Protein AF-A0A0G4EIV8-F1 (afdb_monomer_lite)

Organism: Vitrella brassicaformis (strain CCMP3155) (NCBI:txid1169540)

Structure (mmCIF, N/CA/C/O backbone):
data_AF-A0A0G4EIV8-F1
#
_entry.id   AF-A0A0G4EIV8-F1
#
loop_
_atom_site.group_PDB
_atom_site.id
_atom_site.type_symbol
_atom_site.label_atom_id
_atom_site.label_alt_id
_atom_site.label_comp_id
_atom_site.label_asym_id
_atom_site.label_entity_id
_atom_site.label_seq_id
_atom_site.pdbx_PDB_ins_code
_atom_site.Cartn_x
_atom_site.Cartn_y
_atom_site.Cartn_z
_atom_site.occupancy
_atom_site.B_iso_or_equiv
_atom_s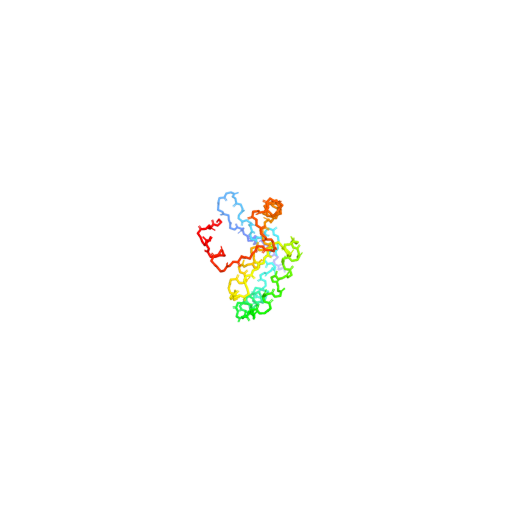ite.auth_seq_id
_atom_site.auth_comp_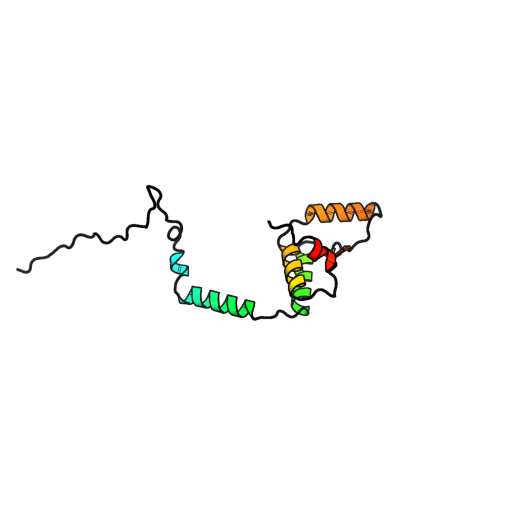id
_atom_site.auth_asym_id
_atom_site.auth_atom_id
_atom_site.pdbx_PDB_model_num
ATOM 1 N N . MET A 1 1 ? 59.942 27.305 -49.679 1.00 38.75 1 MET A N 1
ATOM 2 C CA . MET A 1 1 ? 59.212 28.377 -48.975 1.00 38.75 1 MET A CA 1
ATOM 3 C C . MET A 1 1 ? 57.737 28.044 -49.108 1.00 38.75 1 MET A C 1
ATOM 5 O O . MET A 1 1 ? 57.188 28.227 -50.183 1.00 38.75 1 MET A O 1
ATOM 9 N N . GLY A 1 2 ? 57.176 27.364 -48.108 1.00 38.50 2 GLY A N 1
ATOM 10 C CA . GLY A 1 2 ? 55.774 26.940 -48.092 1.00 38.50 2 GLY A CA 1
ATOM 11 C C . GLY A 1 2 ? 55.046 27.775 -47.052 1.00 38.50 2 GLY A C 1
ATOM 12 O O . GLY A 1 2 ? 55.511 27.870 -45.921 1.00 38.50 2 GLY A O 1
ATOM 13 N N . ASN A 1 3 ? 53.989 28.449 -47.475 1.00 42.22 3 ASN A N 1
ATOM 14 C CA . ASN A 1 3 ? 53.339 29.504 -46.713 1.00 42.22 3 ASN A CA 1
ATOM 15 C C . ASN A 1 3 ? 52.455 28.861 -45.638 1.00 42.22 3 ASN A C 1
ATOM 17 O O . ASN A 1 3 ? 51.568 28.077 -45.974 1.00 42.22 3 ASN A O 1
ATOM 21 N N . ASP A 1 4 ? 52.708 29.177 -44.369 1.00 42.78 4 ASP A N 1
ATOM 22 C CA . ASP A 1 4 ? 51.858 28.764 -43.255 1.00 42.78 4 ASP A CA 1
ATOM 23 C C . ASP A 1 4 ? 50.571 29.598 -43.289 1.00 42.78 4 ASP A C 1
ATOM 25 O O . ASP A 1 4 ? 50.594 30.820 -43.128 1.00 42.78 4 ASP A O 1
ATOM 29 N N . VAL A 1 5 ? 49.449 28.949 -43.597 1.00 45.69 5 VAL A N 1
ATOM 30 C CA . VAL A 1 5 ? 48.128 29.579 -43.586 1.00 45.69 5 VAL A CA 1
ATOM 31 C C . VAL A 1 5 ? 47.520 29.318 -42.217 1.00 45.69 5 VAL A C 1
ATOM 33 O O . VAL A 1 5 ? 46.915 28.275 -41.974 1.00 45.69 5 VAL A O 1
ATOM 36 N N . THR A 1 6 ? 47.670 30.280 -41.311 1.00 48.81 6 THR A N 1
ATOM 37 C CA . THR A 1 6 ? 46.981 30.261 -40.020 1.00 48.81 6 THR A CA 1
ATOM 38 C C . THR A 1 6 ? 45.486 30.510 -40.244 1.00 48.81 6 THR A C 1
ATOM 40 O O . THR A 1 6 ? 45.063 31.619 -40.570 1.00 48.81 6 THR A O 1
ATOM 43 N N . VAL A 1 7 ? 44.670 29.466 -40.093 1.00 48.03 7 VAL A N 1
ATOM 44 C CA . VAL A 1 7 ? 43.203 29.563 -40.134 1.00 48.03 7 VAL A CA 1
ATOM 45 C C . VAL A 1 7 ? 42.713 30.144 -38.799 1.00 48.03 7 VAL A C 1
ATOM 47 O O . VAL A 1 7 ? 43.064 29.596 -37.752 1.00 48.03 7 VAL A O 1
ATOM 50 N N . PRO A 1 8 ? 41.901 31.219 -38.778 1.00 38.84 8 PRO A N 1
ATOM 51 C CA . PRO A 1 8 ? 41.380 31.759 -37.529 1.00 38.84 8 PRO A CA 1
ATOM 52 C C . PRO A 1 8 ? 40.437 30.750 -36.865 1.00 38.84 8 PRO A C 1
ATOM 54 O O . PRO A 1 8 ? 39.515 30.220 -37.489 1.00 38.84 8 PRO A O 1
ATOM 57 N N . SER A 1 9 ? 40.676 30.497 -35.579 1.00 48.94 9 SER A N 1
ATOM 58 C CA . SER A 1 9 ? 39.806 29.710 -34.706 1.00 48.94 9 SER A CA 1
ATOM 59 C C . SER A 1 9 ? 38.469 30.437 -34.533 1.00 48.94 9 SER A C 1
ATOM 61 O O . SER A 1 9 ? 38.333 31.339 -33.712 1.00 48.94 9 SER A O 1
ATOM 63 N N . SER A 1 10 ? 37.489 30.115 -35.378 1.00 46.88 10 SER A N 1
ATOM 64 C CA . SER A 1 10 ? 36.160 30.755 -35.364 1.00 46.88 10 SER A CA 1
ATOM 65 C C . SER A 1 10 ? 35.017 29.745 -35.460 1.00 46.88 10 SER A C 1
ATOM 67 O O . SER A 1 10 ? 33.932 30.066 -35.934 1.00 46.88 10 SER A O 1
ATOM 69 N N . ARG A 1 11 ? 35.243 28.504 -35.020 1.00 50.69 11 ARG A N 1
ATOM 70 C CA . ARG A 1 11 ? 34.189 27.486 -34.895 1.00 50.69 11 ARG A CA 1
ATOM 71 C C . ARG A 1 11 ? 33.969 27.129 -33.431 1.00 50.69 11 ARG A C 1
ATOM 73 O O . ARG A 1 11 ? 34.231 26.005 -33.021 1.00 50.69 11 ARG A O 1
ATOM 80 N N . GLN A 1 12 ? 33.487 28.087 -32.648 1.00 55.12 12 GLN A N 1
ATOM 81 C CA . GLN A 1 12 ? 32.729 27.745 -31.447 1.00 55.12 12 GLN A CA 1
ATOM 82 C C . GLN A 1 12 ? 31.240 27.727 -31.827 1.00 55.12 12 GLN A C 1
ATOM 84 O O . GLN A 1 12 ? 30.779 28.687 -32.450 1.00 55.12 12 GLN A O 1
ATOM 89 N N . PRO A 1 13 ? 30.492 26.647 -31.531 1.00 47.47 13 PRO A N 1
ATOM 90 C CA . PRO A 1 13 ? 29.054 26.613 -31.765 1.00 47.47 13 PRO A CA 1
ATOM 91 C C . PRO A 1 13 ? 28.396 27.683 -30.894 1.00 47.47 13 PRO A C 1
ATOM 93 O O . PRO A 1 13 ? 28.557 27.675 -29.677 1.00 47.47 13 PRO A O 1
ATOM 96 N N . ILE A 1 14 ? 27.689 28.623 -31.513 1.00 52.62 14 ILE A N 1
ATOM 97 C CA . ILE A 1 14 ? 26.935 29.644 -30.783 1.00 52.62 14 ILE A CA 1
ATOM 98 C C . ILE A 1 14 ? 25.691 28.946 -30.208 1.00 52.62 14 ILE A C 1
ATOM 100 O O . ILE A 1 14 ? 24.930 28.373 -30.995 1.00 52.62 14 ILE A O 1
ATOM 104 N N . PRO A 1 15 ? 25.464 28.956 -28.881 1.00 52.78 15 PRO A N 1
ATOM 105 C CA . PRO A 1 15 ? 24.273 28.356 -28.291 1.00 52.78 15 PRO A CA 1
ATOM 106 C C . PRO A 1 15 ? 23.007 29.037 -28.829 1.00 52.78 15 PRO A C 1
ATOM 108 O O . PRO A 1 15 ? 23.010 30.258 -29.027 1.00 52.78 15 PRO A O 1
ATOM 111 N N . PRO A 1 16 ? 21.910 28.301 -29.071 1.00 51.78 16 PRO A N 1
ATOM 112 C CA . PRO A 1 16 ? 20.669 28.913 -29.522 1.00 51.78 16 PRO A CA 1
ATOM 113 C C . PRO A 1 16 ? 20.114 29.830 -28.419 1.00 51.78 16 PRO A C 1
ATOM 115 O O . PRO A 1 16 ? 19.647 29.363 -27.386 1.00 51.78 16 PRO A O 1
ATOM 118 N N . ALA A 1 17 ? 20.152 31.145 -28.635 1.00 54.84 17 ALA A N 1
ATOM 119 C CA . ALA A 1 17 ? 19.579 32.141 -27.732 1.00 54.84 17 ALA A CA 1
ATOM 120 C C . ALA A 1 17 ? 18.283 32.715 -28.322 1.00 54.84 17 ALA A C 1
ATOM 122 O O . ALA A 1 17 ? 18.205 33.007 -29.518 1.00 54.84 17 ALA A O 1
ATOM 123 N N . ARG A 1 18 ? 17.255 32.908 -27.487 1.00 41.62 18 ARG A N 1
ATOM 124 C CA . ARG A 1 18 ? 16.030 33.633 -27.860 1.00 41.62 18 ARG A CA 1
ATOM 125 C C . ARG A 1 18 ? 16.030 34.965 -27.109 1.00 41.62 18 ARG A C 1
ATOM 127 O O . ARG A 1 18 ? 15.471 35.071 -26.027 1.00 41.62 18 ARG A O 1
ATOM 134 N N . GLY A 1 19 ? 16.697 35.970 -27.678 1.00 60.47 19 GLY A N 1
ATOM 135 C CA . GLY A 1 19 ? 16.989 37.246 -27.005 1.00 60.47 19 GLY A CA 1
ATOM 136 C C . GLY A 1 19 ? 18.332 37.225 -26.260 1.00 60.47 19 GLY A C 1
ATOM 137 O O . GLY A 1 19 ? 19.226 36.477 -26.640 1.00 60.47 19 GLY A O 1
ATOM 138 N N . ASN A 1 20 ? 18.477 38.044 -25.208 1.00 55.47 20 ASN A N 1
ATOM 139 C CA . ASN A 1 20 ? 19.697 38.133 -24.380 1.00 55.47 20 ASN A CA 1
ATOM 140 C C . ASN A 1 20 ? 19.775 37.040 -23.291 1.00 55.47 20 ASN A C 1
ATOM 142 O O . ASN A 1 20 ? 20.625 37.097 -22.404 1.00 55.47 20 ASN A O 1
ATOM 146 N N . GLU A 1 21 ? 18.866 36.064 -23.335 1.00 50.78 21 GLU A N 1
ATOM 147 C CA . GLU A 1 21 ? 18.837 34.919 -22.434 1.00 50.78 21 GLU A CA 1
ATOM 148 C C . GLU A 1 21 ? 19.419 33.695 -23.144 1.00 50.78 21 GLU A C 1
ATOM 150 O O . GLU A 1 21 ? 18.899 33.193 -24.145 1.00 50.78 21 GLU A O 1
ATOM 155 N N . SER A 1 22 ? 20.541 33.237 -22.602 1.00 54.03 22 SER A N 1
ATOM 156 C CA . SER A 1 22 ? 21.212 32.001 -22.970 1.00 54.03 22 SER A CA 1
ATOM 157 C C . SER A 1 22 ? 20.316 30.813 -22.599 1.00 54.03 22 SER A C 1
ATOM 159 O O . SER A 1 22 ? 20.153 30.505 -21.415 1.00 54.03 22 SER A O 1
ATOM 161 N N . ILE A 1 23 ? 19.727 30.142 -23.597 1.00 54.81 23 ILE A N 1
ATOM 162 C CA . ILE A 1 23 ? 18.990 28.884 -23.397 1.00 54.81 23 ILE A CA 1
ATOM 163 C C . ILE A 1 23 ? 20.026 27.773 -23.233 1.00 54.81 23 ILE A C 1
ATOM 165 O O . ILE A 1 23 ? 20.297 26.995 -24.140 1.00 54.81 23 ILE A O 1
ATOM 169 N N . ASP A 1 24 ? 20.626 27.730 -22.051 1.00 53.34 24 ASP A N 1
ATOM 170 C CA . ASP A 1 24 ? 21.686 26.782 -21.714 1.00 53.34 24 ASP A CA 1
ATOM 171 C C . ASP A 1 24 ? 21.191 25.683 -20.777 1.00 53.34 24 ASP A C 1
ATOM 173 O O . ASP A 1 24 ? 21.953 25.055 -20.060 1.00 53.34 24 ASP A O 1
ATOM 177 N N . PHE A 1 25 ? 19.879 25.436 -20.729 1.00 51.75 25 PHE A N 1
ATOM 178 C CA . PHE A 1 25 ? 19.344 24.422 -19.818 1.00 51.75 25 PHE A CA 1
ATOM 179 C C . PHE A 1 25 ? 19.774 22.998 -20.206 1.00 51.75 25 PHE A C 1
ATOM 181 O O . PHE A 1 25 ? 19.842 22.121 -19.350 1.00 51.75 25 PHE A O 1
ATOM 188 N N . ILE A 1 26 ? 20.070 22.765 -21.488 1.00 53.16 26 ILE A N 1
ATOM 189 C CA . ILE A 1 26 ? 20.452 21.438 -21.984 1.00 53.16 26 ILE A CA 1
ATOM 190 C C . ILE A 1 26 ? 21.952 21.162 -21.767 1.00 53.16 26 ILE A C 1
ATOM 192 O O . ILE A 1 26 ? 22.297 20.009 -21.525 1.00 53.16 26 ILE A O 1
ATOM 196 N N . HIS A 1 27 ? 22.824 22.183 -21.763 1.00 52.16 27 HIS A N 1
ATOM 197 C CA . HIS A 1 27 ? 24.284 21.998 -21.666 1.00 52.16 27 HIS A CA 1
ATOM 198 C C . HIS A 1 27 ? 24.897 22.381 -20.309 1.00 52.16 27 HIS A C 1
ATOM 200 O O . HIS A 1 27 ? 26.093 22.189 -20.110 1.00 52.16 27 HIS A O 1
ATOM 206 N N . ARG A 1 28 ? 24.105 22.877 -19.344 1.00 51.88 28 ARG A N 1
ATOM 207 C CA . ARG A 1 28 ? 24.631 23.441 -18.083 1.00 51.88 28 ARG A CA 1
ATOM 208 C C . ARG A 1 28 ? 25.439 22.476 -17.201 1.00 51.88 28 ARG A C 1
ATOM 210 O O . ARG A 1 28 ? 26.081 22.934 -16.263 1.00 51.88 28 ARG A O 1
ATOM 217 N N . GLU A 1 29 ? 25.382 21.166 -17.431 1.00 55.81 29 GLU A N 1
ATOM 218 C CA . GLU A 1 29 ? 25.908 20.162 -16.487 1.00 55.81 29 GLU A CA 1
ATOM 219 C C . GLU A 1 29 ? 26.341 18.846 -17.167 1.00 55.81 29 GLU A C 1
ATOM 221 O O . GLU A 1 29 ? 26.063 17.777 -16.632 1.00 55.81 29 GLU A O 1
ATOM 226 N N . GLU A 1 30 ? 26.934 18.880 -18.369 1.00 53.81 30 GLU A N 1
ATOM 227 C CA . GLU A 1 30 ? 27.357 17.656 -19.095 1.00 53.81 30 GLU A CA 1
ATOM 228 C C . GLU A 1 30 ? 26.219 16.620 -19.285 1.00 53.81 30 GLU A C 1
ATOM 230 O O . GLU A 1 30 ? 26.450 15.424 -19.467 1.00 53.81 30 GLU A O 1
ATOM 235 N N . ARG A 1 31 ? 24.947 17.050 -19.248 1.00 54.16 31 ARG A N 1
ATOM 236 C CA . ARG A 1 31 ? 23.783 16.153 -19.408 1.00 54.16 31 ARG A CA 1
ATOM 237 C C . ARG A 1 31 ? 23.662 15.577 -20.817 1.00 54.16 31 ARG A C 1
ATOM 239 O O . ARG A 1 31 ? 22.929 14.619 -21.048 1.00 54.16 31 ARG A O 1
ATOM 246 N N . ASP A 1 32 ? 24.386 16.158 -21.754 1.00 53.97 32 ASP A N 1
ATOM 247 C CA . ASP A 1 32 ? 24.672 15.650 -23.082 1.00 53.97 32 ASP A CA 1
ATOM 248 C C . ASP A 1 32 ? 25.553 14.388 -23.074 1.00 53.97 32 ASP A C 1
ATOM 250 O O . ASP A 1 32 ? 25.429 13.585 -23.997 1.00 53.97 32 ASP A O 1
ATOM 254 N N . ALA A 1 33 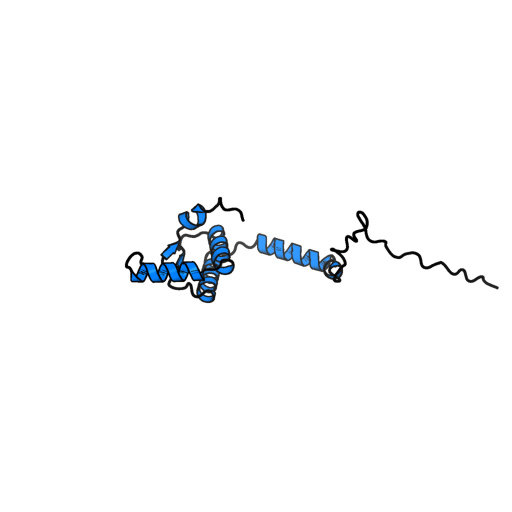? 26.328 14.120 -22.016 1.00 54.66 33 ALA A N 1
ATOM 255 C CA . ALA A 1 33 ? 27.045 12.850 -21.848 1.00 54.66 33 ALA A CA 1
ATOM 256 C C . ALA A 1 33 ? 26.098 11.666 -21.566 1.00 54.66 33 ALA A C 1
ATOM 258 O O . ALA A 1 33 ? 26.353 10.549 -22.007 1.00 54.66 33 ALA A O 1
ATOM 259 N N . ILE A 1 34 ? 24.945 11.925 -20.936 1.00 54.34 34 ILE A N 1
ATOM 260 C CA . ILE A 1 34 ? 23.874 10.932 -20.699 1.00 54.34 34 ILE A CA 1
ATOM 261 C C . ILE A 1 34 ? 23.151 10.558 -22.016 1.00 54.34 34 ILE A C 1
ATOM 263 O O . ILE A 1 34 ? 22.325 9.645 -22.072 1.00 54.34 34 ILE A O 1
ATOM 267 N N . ASN A 1 35 ? 23.431 11.292 -23.101 1.00 49.41 35 ASN A N 1
ATOM 268 C CA . ASN A 1 35 ? 22.816 11.115 -24.413 1.00 49.41 35 ASN A CA 1
ATOM 269 C C . ASN A 1 35 ? 23.672 10.304 -25.390 1.00 49.41 35 ASN A C 1
ATOM 271 O O . ASN A 1 35 ? 23.335 10.276 -26.580 1.00 49.41 35 ASN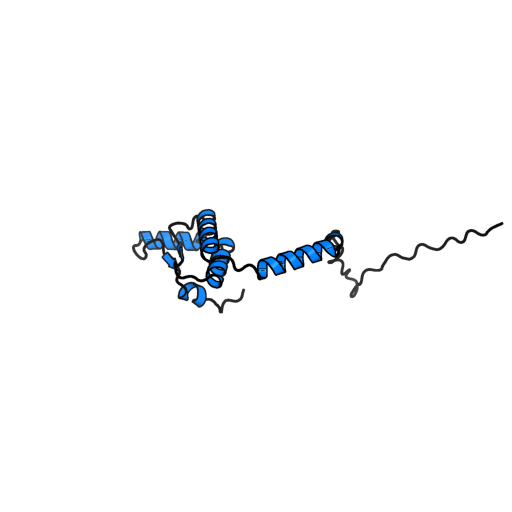 A O 1
ATOM 275 N N . GLU A 1 36 ? 24.714 9.588 -24.941 1.00 59.12 36 GLU A N 1
ATOM 276 C CA . GLU A 1 36 ? 25.217 8.493 -25.769 1.00 59.12 36 GLU A CA 1
ATOM 277 C C . GLU A 1 36 ? 24.012 7.618 -26.126 1.00 59.12 36 GLU A C 1
ATOM 279 O O . GLU A 1 36 ? 23.311 7.109 -25.250 1.00 59.12 36 GLU A O 1
ATOM 284 N N . HIS A 1 37 ? 23.711 7.483 -27.422 1.00 60.75 37 HIS A N 1
ATOM 285 C CA . HIS A 1 37 ? 22.490 6.830 -27.913 1.00 60.75 37 HIS A CA 1
ATOM 286 C C . HIS A 1 37 ? 22.232 5.458 -27.270 1.00 60.75 37 HIS A C 1
ATOM 288 O O . HIS A 1 37 ? 21.090 5.000 -27.197 1.00 60.75 37 HIS A O 1
ATOM 294 N N . ARG A 1 38 ? 23.297 4.820 -26.775 1.00 70.56 38 ARG A N 1
ATOM 295 C CA . ARG A 1 38 ? 23.278 3.591 -25.996 1.00 70.56 38 ARG A CA 1
ATOM 296 C C . ARG A 1 38 ? 22.582 3.729 -24.640 1.00 70.56 38 ARG A C 1
ATOM 298 O O . ARG A 1 38 ? 21.761 2.874 -24.336 1.00 70.56 38 ARG A O 1
ATOM 305 N N . GLU A 1 39 ? 22.862 4.752 -23.838 1.00 68.62 39 GLU A N 1
ATOM 306 C CA . GLU A 1 39 ? 22.242 4.931 -22.515 1.00 68.62 39 GLU A CA 1
ATOM 307 C C . GLU A 1 39 ? 20.758 5.268 -22.636 1.00 68.62 39 GLU A C 1
ATOM 309 O O . GLU A 1 39 ? 19.919 4.622 -22.006 1.00 68.62 39 GLU A O 1
ATOM 314 N N . VAL A 1 40 ? 20.409 6.183 -23.545 1.00 72.00 40 VAL A N 1
ATOM 315 C CA . VAL A 1 40 ? 19.009 6.483 -23.886 1.00 72.00 40 VAL A CA 1
ATOM 316 C C . VAL A 1 40 ? 18.313 5.241 -24.447 1.00 72.00 40 VAL A C 1
ATOM 318 O O . VAL A 1 40 ? 17.153 4.977 -24.126 1.00 72.00 40 VAL A O 1
ATOM 321 N N . GLY A 1 41 ? 19.015 4.442 -25.253 1.00 72.25 41 GLY A N 1
ATOM 322 C CA . GLY A 1 41 ? 18.535 3.156 -25.753 1.00 72.25 41 GLY A CA 1
ATOM 323 C C . GLY A 1 41 ? 18.256 2.160 -24.628 1.00 72.25 41 GLY A C 1
ATOM 324 O O . GLY A 1 41 ? 17.165 1.600 -24.570 1.00 72.25 41 GLY A O 1
ATOM 325 N N . ILE A 1 42 ? 19.192 1.986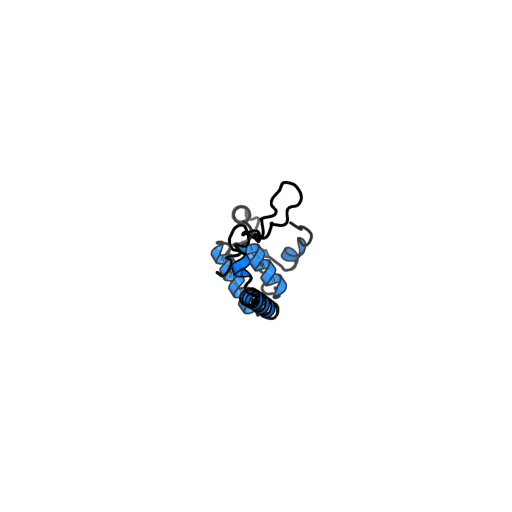 -23.692 1.00 79.50 42 ILE A N 1
ATOM 326 C CA . ILE A 1 42 ? 19.037 1.122 -22.513 1.00 79.50 42 ILE A CA 1
ATOM 327 C C . ILE A 1 42 ? 17.879 1.611 -21.650 1.00 79.50 42 ILE A C 1
ATOM 329 O O . ILE A 1 42 ? 17.058 0.796 -21.234 1.00 79.50 42 ILE A O 1
ATOM 333 N N . LEU A 1 43 ? 17.757 2.920 -21.425 1.00 77.75 43 LEU A N 1
ATOM 334 C CA . LEU A 1 43 ? 16.663 3.494 -20.652 1.00 77.75 43 LEU A CA 1
ATOM 335 C C . LEU A 1 43 ? 15.316 3.240 -21.335 1.00 77.75 43 LEU A C 1
ATOM 337 O O . LEU A 1 43 ? 14.383 2.784 -20.680 1.00 77.75 43 LEU A O 1
ATOM 341 N N . ARG A 1 44 ? 15.210 3.452 -22.653 1.00 73.25 44 ARG A N 1
ATOM 342 C CA . ARG A 1 44 ? 13.980 3.176 -23.417 1.00 73.25 44 ARG A CA 1
ATOM 343 C C . ARG A 1 44 ? 13.646 1.691 -23.444 1.00 73.25 44 ARG A C 1
ATOM 345 O O . ARG A 1 44 ? 12.480 1.346 -23.267 1.00 73.25 44 ARG A O 1
ATOM 352 N N . CYS A 1 45 ? 14.632 0.816 -23.622 1.00 72.31 45 CYS A N 1
ATOM 353 C CA . CYS A 1 45 ? 14.443 -0.632 -23.578 1.00 72.31 45 CYS A CA 1
ATOM 354 C C . CYS A 1 45 ? 14.002 -1.089 -22.187 1.00 72.31 45 CYS A C 1
ATOM 356 O O . CYS A 1 45 ? 13.024 -1.817 -22.075 1.00 72.31 45 CYS A O 1
ATOM 358 N N . THR A 1 46 ? 14.651 -0.602 -21.129 1.00 70.81 46 THR A N 1
ATOM 359 C CA . THR A 1 46 ? 14.305 -0.931 -19.739 1.00 70.81 46 THR A CA 1
ATOM 360 C C . THR A 1 46 ? 12.924 -0.394 -19.381 1.00 70.81 46 THR A C 1
ATOM 362 O O . THR A 1 46 ? 12.116 -1.125 -18.826 1.00 70.81 46 THR A O 1
ATOM 365 N N . ALA A 1 47 ? 12.597 0.843 -19.759 1.00 68.88 47 ALA A N 1
ATOM 366 C CA . ALA A 1 47 ? 11.270 1.418 -19.558 1.00 68.88 47 ALA A CA 1
ATOM 367 C C . ALA A 1 47 ? 10.190 0.653 -20.337 1.00 68.88 47 ALA A C 1
ATOM 369 O O . ALA A 1 47 ? 9.109 0.405 -19.811 1.00 68.88 47 ALA A O 1
ATOM 370 N N . THR A 1 48 ? 10.482 0.233 -21.571 1.00 68.75 48 THR A N 1
ATOM 371 C CA . THR A 1 48 ? 9.559 -0.573 -22.385 1.00 68.75 48 THR A CA 1
ATOM 372 C C . THR A 1 48 ? 9.365 -1.963 -21.789 1.00 68.75 48 THR A C 1
ATOM 374 O O . THR A 1 48 ? 8.234 -2.429 -21.706 1.00 68.75 48 THR A O 1
ATOM 377 N N . PHE A 1 49 ? 10.443 -2.592 -21.324 1.00 70.44 49 PHE A N 1
ATOM 378 C CA . PHE A 1 49 ? 10.415 -3.875 -20.633 1.00 70.44 49 PHE A CA 1
ATOM 379 C C . PHE A 1 49 ? 9.609 -3.781 -19.335 1.00 70.44 49 PHE A C 1
ATOM 381 O O . PHE A 1 49 ? 8.669 -4.540 -19.147 1.00 70.44 49 PHE A O 1
ATOM 388 N N . LEU A 1 50 ? 9.878 -2.786 -18.487 1.00 66.88 50 LEU A N 1
ATOM 389 C CA . LEU A 1 50 ? 9.118 -2.538 -17.259 1.00 66.88 50 LEU A CA 1
ATOM 390 C C . LEU A 1 50 ? 7.644 -2.212 -17.531 1.00 66.88 50 LEU A C 1
ATOM 392 O O . LEU A 1 50 ? 6.791 -2.593 -16.738 1.00 66.88 50 LEU A O 1
ATOM 396 N N . ARG A 1 51 ? 7.328 -1.549 -18.651 1.00 63.91 51 ARG A N 1
ATOM 397 C CA . ARG A 1 51 ? 5.944 -1.317 -19.099 1.00 63.91 51 ARG A CA 1
ATOM 398 C C . ARG A 1 51 ? 5.245 -2.611 -19.525 1.00 63.91 51 ARG A C 1
ATOM 400 O O . ARG A 1 51 ? 4.026 -2.685 -19.437 1.00 63.91 51 ARG A O 1
ATOM 407 N N . GLN A 1 52 ? 5.994 -3.582 -20.043 1.00 63.97 52 GLN A N 1
ATOM 408 C CA . GLN A 1 52 ? 5.484 -4.881 -20.496 1.00 63.97 52 GLN A CA 1
ATOM 409 C C . GLN A 1 52 ? 5.454 -5.933 -19.383 1.00 63.97 52 GLN A C 1
ATOM 411 O O . GLN A 1 52 ? 4.777 -6.946 -19.530 1.00 63.97 52 GLN A O 1
ATOM 416 N N . ILE A 1 53 ? 6.182 -5.718 -18.285 1.00 68.06 53 ILE A N 1
ATOM 417 C CA . ILE A 1 53 ? 6.096 -6.579 -17.112 1.00 68.06 53 ILE A CA 1
ATOM 418 C C . ILE A 1 53 ? 4.772 -6.305 -16.407 1.00 68.06 53 ILE A C 1
ATOM 420 O O . ILE A 1 53 ? 4.621 -5.328 -15.671 1.00 68.06 53 ILE A O 1
ATOM 424 N N . ASP A 1 54 ? 3.837 -7.233 -16.569 1.00 66.31 54 ASP A N 1
ATOM 425 C CA . ASP A 1 54 ? 2.727 -7.362 -15.641 1.00 66.31 54 ASP A CA 1
ATOM 426 C C . ASP A 1 54 ? 3.273 -7.879 -14.309 1.00 66.31 54 ASP A C 1
ATOM 428 O O . ASP A 1 54 ? 3.583 -9.061 -14.130 1.00 66.31 54 ASP A O 1
ATOM 432 N N . PHE A 1 55 ? 3.427 -6.974 -13.341 1.00 76.44 55 PHE A N 1
ATOM 433 C CA . PHE A 1 55 ? 3.705 -7.391 -11.975 1.00 76.44 55 PHE A CA 1
ATOM 434 C C . PHE A 1 55 ? 2.504 -8.183 -11.455 1.00 76.44 55 PHE A C 1
ATOM 436 O O . PHE A 1 55 ? 1.383 -7.669 -11.383 1.00 76.44 55 PHE A O 1
ATOM 443 N N . SER A 1 56 ? 2.752 -9.432 -11.055 1.00 86.06 56 SER A N 1
ATOM 444 C CA . SER A 1 56 ? 1.744 -10.249 -10.384 1.00 86.06 56 SER A CA 1
ATOM 445 C C . SER A 1 56 ? 1.162 -9.494 -9.186 1.00 86.06 56 SER A C 1
ATOM 447 O O . SER A 1 56 ? 1.893 -8.849 -8.424 1.00 86.06 56 SER A O 1
ATOM 449 N N . THR A 1 57 ? -0.151 -9.613 -8.983 1.00 86.88 57 THR A N 1
ATOM 450 C CA . THR A 1 57 ? -0.856 -9.004 -7.846 1.00 86.88 57 THR A CA 1
ATOM 451 C C . THR A 1 57 ? -0.215 -9.388 -6.511 1.00 86.88 57 THR A C 1
ATOM 453 O O . THR A 1 57 ? -0.129 -8.553 -5.615 1.00 86.88 57 THR A O 1
ATOM 456 N N . ALA A 1 58 ? 0.316 -10.610 -6.385 1.00 87.19 58 ALA A N 1
ATOM 457 C CA . ALA A 1 58 ? 1.033 -11.063 -5.195 1.00 87.19 58 ALA A CA 1
ATOM 458 C C . ALA A 1 58 ? 2.291 -10.222 -4.917 1.00 87.19 58 ALA A C 1
ATOM 460 O O . ALA A 1 58 ? 2.472 -9.734 -3.802 1.00 87.19 58 ALA A O 1
ATOM 461 N N . VAL A 1 59 ? 3.119 -9.976 -5.938 1.00 89.38 59 VAL A N 1
ATOM 462 C CA . VAL A 1 59 ? 4.343 -9.165 -5.812 1.00 89.38 59 VAL A CA 1
ATOM 463 C C . VAL A 1 59 ? 3.999 -7.724 -5.437 1.00 89.38 59 VAL A C 1
ATOM 465 O O . VAL A 1 59 ? 4.644 -7.132 -4.567 1.00 89.38 59 VAL A O 1
ATOM 468 N N . LEU A 1 60 ? 2.955 -7.167 -6.054 1.00 90.94 60 LEU A N 1
ATOM 469 C CA . LEU A 1 60 ? 2.479 -5.822 -5.741 1.00 90.94 60 LEU A CA 1
ATOM 470 C C . LEU A 1 60 ? 1.928 -5.727 -4.314 1.00 90.94 60 LEU A C 1
ATOM 472 O O . LEU A 1 60 ? 2.246 -4.770 -3.614 1.00 90.94 60 LEU A O 1
ATOM 476 N N . ARG A 1 61 ? 1.193 -6.733 -3.828 1.00 91.19 61 ARG A N 1
ATOM 477 C CA . ARG A 1 61 ? 0.722 -6.780 -2.433 1.00 91.19 61 ARG A CA 1
ATOM 478 C C . ARG A 1 61 ? 1.874 -6.857 -1.439 1.00 91.19 61 ARG A C 1
ATOM 480 O O . ARG A 1 61 ? 1.881 -6.112 -0.464 1.00 91.19 61 ARG A O 1
ATOM 487 N N . THR A 1 62 ? 2.887 -7.680 -1.704 1.00 91.62 62 THR A N 1
ATOM 488 C CA . THR A 1 62 ? 4.092 -7.727 -0.862 1.00 91.62 62 THR A CA 1
ATOM 489 C C . THR A 1 62 ? 4.824 -6.385 -0.856 1.00 91.62 62 THR A C 1
ATOM 491 O O . THR A 1 62 ? 5.310 -5.944 0.186 1.00 91.62 62 THR A O 1
ATOM 494 N N . ARG A 1 63 ? 4.908 -5.698 -2.003 1.00 92.06 63 ARG A N 1
ATOM 495 C CA . ARG A 1 63 ? 5.489 -4.350 -2.066 1.00 92.06 63 ARG A CA 1
ATOM 496 C C . ARG A 1 63 ? 4.657 -3.338 -1.277 1.00 92.06 63 ARG A C 1
ATOM 498 O O . ARG A 1 63 ? 5.242 -2.595 -0.500 1.00 92.06 63 ARG A O 1
ATOM 505 N N . LEU A 1 64 ? 3.333 -3.354 -1.418 1.00 92.69 64 LEU A N 1
ATOM 506 C CA . LEU A 1 64 ? 2.427 -2.487 -0.664 1.00 92.69 64 LEU A CA 1
ATOM 507 C C . LEU A 1 64 ? 2.577 -2.683 0.849 1.00 92.69 64 LEU A C 1
ATOM 509 O O . LEU A 1 64 ? 2.677 -1.703 1.579 1.00 92.69 64 LEU A O 1
ATOM 513 N N . GLY A 1 65 ? 2.682 -3.931 1.315 1.00 92.81 65 GLY A N 1
ATOM 514 C CA . GLY A 1 65 ? 2.951 -4.229 2.724 1.00 92.81 65 GLY A CA 1
ATOM 515 C C . GLY A 1 65 ? 4.268 -3.621 3.219 1.00 92.81 65 GLY A C 1
ATOM 516 O O . GLY A 1 65 ? 4.307 -3.028 4.294 1.00 92.81 65 GLY A O 1
ATOM 517 N N . ARG A 1 66 ? 5.336 -3.686 2.412 1.00 92.94 66 ARG A N 1
ATOM 518 C CA . ARG A 1 66 ? 6.617 -3.032 2.740 1.00 92.94 66 ARG A CA 1
ATOM 519 C C . ARG A 1 66 ? 6.509 -1.508 2.769 1.00 92.94 66 ARG A C 1
ATOM 521 O O . ARG A 1 66 ? 7.077 -0.894 3.664 1.00 92.94 66 ARG A O 1
ATOM 528 N N . SER A 1 67 ? 5.780 -0.910 1.827 1.00 91.81 67 SER A N 1
ATOM 529 C CA . SER A 1 67 ? 5.519 0.535 1.801 1.00 91.81 67 SER A CA 1
ATOM 530 C C . SER A 1 67 ? 4.761 0.997 3.050 1.00 91.81 67 SER A C 1
ATOM 532 O O . SER A 1 67 ? 5.140 1.991 3.664 1.00 91.81 67 SER A O 1
ATOM 534 N N . LEU A 1 68 ? 3.738 0.245 3.474 1.00 93.31 68 LEU A N 1
ATOM 535 C CA . LEU A 1 68 ? 2.991 0.524 4.705 1.00 93.31 68 LEU A CA 1
ATOM 536 C C . LEU A 1 68 ? 3.893 0.463 5.941 1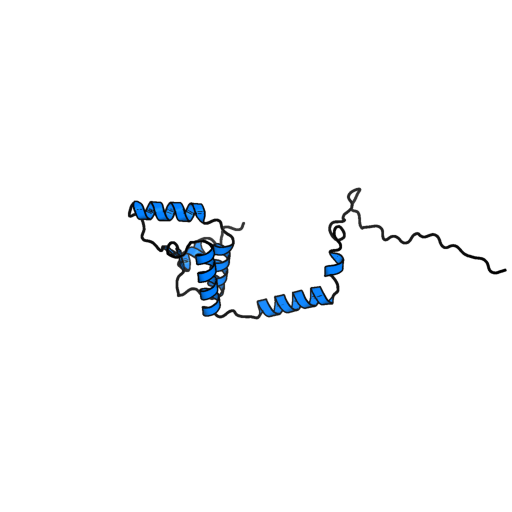.00 93.31 68 LEU A C 1
ATOM 538 O O . LEU A 1 68 ? 3.907 1.411 6.722 1.00 93.31 68 LEU A O 1
ATOM 542 N N . ALA A 1 69 ? 4.686 -0.603 6.076 1.00 92.00 69 ALA A N 1
ATOM 543 C CA . ALA A 1 69 ? 5.616 -0.768 7.192 1.00 92.00 69 ALA A CA 1
ATOM 544 C C . ALA A 1 69 ? 6.681 0.343 7.229 1.00 92.00 69 ALA A C 1
ATOM 546 O O . ALA A 1 69 ? 6.982 0.894 8.285 1.00 92.00 69 ALA A O 1
ATOM 547 N N . ALA A 1 70 ? 7.215 0.743 6.069 1.00 90.12 70 ALA A N 1
ATOM 548 C CA . ALA A 1 70 ? 8.184 1.837 5.975 1.00 90.12 70 ALA A CA 1
ATOM 549 C C . ALA A 1 70 ? 7.610 3.187 6.442 1.00 90.12 70 ALA A C 1
ATOM 551 O O . ALA A 1 70 ? 8.355 4.052 6.902 1.00 90.12 70 ALA A O 1
ATOM 552 N N . LYS A 1 71 ? 6.290 3.366 6.333 1.00 89.19 71 LYS A N 1
ATOM 553 C CA . LYS A 1 71 ? 5.566 4.565 6.772 1.00 89.19 71 LYS A CA 1
ATOM 554 C C . LYS A 1 71 ? 4.893 4.401 8.140 1.00 89.19 71 LYS A C 1
ATOM 556 O O . LYS A 1 71 ? 4.205 5.328 8.560 1.00 89.19 71 LYS A O 1
ATOM 561 N N . GLN A 1 72 ? 5.092 3.271 8.828 1.00 90.25 72 GLN A N 1
ATOM 562 C CA . GLN A 1 72 ? 4.456 2.949 10.117 1.00 90.25 72 GLN A CA 1
ATOM 563 C C . GLN A 1 72 ? 2.919 3.036 10.058 1.00 90.25 72 GLN A C 1
ATOM 565 O O . GLN A 1 72 ? 2.260 3.522 10.980 1.00 90.25 72 GLN A O 1
ATOM 570 N N . LEU A 1 73 ? 2.351 2.631 8.920 1.00 91.62 73 LEU A N 1
ATOM 571 C CA . LEU A 1 73 ? 0.904 2.589 8.673 1.00 91.62 73 LEU A CA 1
ATOM 572 C C . LEU A 1 73 ? 0.324 1.189 8.870 1.00 91.62 73 LEU A C 1
ATOM 574 O O . LEU A 1 73 ? -0.895 1.006 8.809 1.00 91.62 73 LEU A O 1
ATOM 578 N N . ASP A 1 74 ? 1.191 0.206 9.095 1.00 85.75 74 ASP A N 1
ATOM 579 C CA . ASP A 1 74 ? 0.833 -1.151 9.458 1.00 85.75 74 ASP A CA 1
ATOM 580 C C . ASP A 1 74 ? -0.046 -1.157 10.718 1.00 85.75 74 ASP A C 1
ATOM 582 O O . ASP A 1 74 ? 0.255 -0.533 11.731 1.00 85.75 74 ASP A O 1
ATOM 586 N N . GLY A 1 75 ? -1.209 -1.805 10.617 1.00 88.38 75 GLY A N 1
ATOM 587 C CA . GLY A 1 75 ? -2.213 -1.840 11.686 1.00 88.38 75 GLY A CA 1
ATOM 588 C C . GLY A 1 75 ? -3.118 -0.605 11.784 1.00 88.38 75 GLY A C 1
ATOM 589 O O . GLY A 1 75 ? -4.128 -0.667 12.476 1.00 88.38 75 GLY A O 1
ATOM 590 N N . ILE A 1 76 ? -2.835 0.479 11.054 1.00 91.69 76 ILE A N 1
ATOM 591 C CA . ILE A 1 76 ? -3.692 1.679 11.005 1.00 91.69 76 ILE A CA 1
ATOM 592 C C . ILE A 1 76 ? -4.526 1.684 9.730 1.00 91.69 76 ILE A C 1
ATOM 594 O O . ILE A 1 76 ? -5.725 1.957 9.767 1.00 91.69 76 ILE A O 1
ATOM 598 N N . ILE A 1 77 ? -3.888 1.368 8.603 1.00 91.50 77 ILE A N 1
ATOM 599 C CA . ILE A 1 77 ? -4.519 1.332 7.287 1.00 91.50 77 ILE A CA 1
ATOM 600 C C . ILE A 1 77 ? -4.284 -0.044 6.680 1.00 91.50 77 ILE A C 1
ATOM 602 O O . ILE A 1 77 ? -3.157 -0.532 6.606 1.00 91.50 77 ILE A O 1
ATOM 606 N N . ALA A 1 78 ? -5.366 -0.654 6.216 1.00 92.31 78 ALA A N 1
ATOM 607 C CA . ALA A 1 78 ? -5.344 -1.859 5.412 1.00 92.31 78 ALA A CA 1
ATOM 608 C C . ALA A 1 78 ? -5.927 -1.556 4.033 1.00 92.31 78 ALA A C 1
ATOM 610 O O . ALA A 1 78 ? -6.721 -0.634 3.860 1.00 92.31 78 ALA A O 1
ATOM 611 N N . PHE A 1 79 ? -5.544 -2.348 3.045 1.00 91.12 79 PHE A N 1
ATOM 612 C CA . PHE A 1 79 ? -6.109 -2.282 1.706 1.00 91.12 79 PHE A CA 1
ATOM 613 C C . PHE A 1 79 ? -6.862 -3.571 1.414 1.00 91.12 79 PHE A C 1
ATOM 615 O O . PHE A 1 79 ? -6.448 -4.644 1.860 1.00 91.12 79 PHE A O 1
ATOM 622 N N . ASP A 1 80 ? -7.952 -3.463 0.659 1.00 89.38 80 ASP A N 1
ATOM 623 C CA . ASP A 1 80 ? -8.748 -4.625 0.283 1.00 89.38 80 ASP A CA 1
ATOM 624 C C . ASP A 1 80 ? -7.901 -5.679 -0.460 1.00 89.38 80 ASP A C 1
ATOM 626 O O . ASP A 1 80 ? -7.123 -5.394 -1.377 1.00 89.38 80 ASP A O 1
ATOM 630 N N . THR A 1 81 ? -8.078 -6.937 -0.063 1.00 85.69 81 THR A N 1
ATOM 631 C CA . THR A 1 81 ? -7.469 -8.109 -0.699 1.00 85.69 81 THR A CA 1
ATOM 632 C C . THR A 1 81 ? -7.898 -8.301 -2.152 1.00 85.69 81 THR A C 1
ATOM 634 O O . THR A 1 81 ? -7.188 -8.973 -2.895 1.00 85.69 81 THR A O 1
ATOM 637 N N . GLN A 1 82 ? -9.017 -7.706 -2.575 1.00 85.25 82 GLN A N 1
ATOM 638 C CA . GLN A 1 82 ? -9.549 -7.806 -3.937 1.00 85.25 82 GLN A CA 1
ATOM 639 C C . GLN A 1 82 ? -8.957 -6.771 -4.909 1.00 85.25 82 GLN A C 1
ATOM 641 O O . GLN A 1 82 ? -9.340 -6.737 -6.075 1.00 85.25 82 GLN A O 1
ATOM 646 N N . LEU A 1 83 ? -8.003 -5.934 -4.479 1.00 85.25 83 LEU A N 1
ATOM 647 C CA . LEU A 1 83 ? -7.386 -4.952 -5.375 1.00 85.25 83 LEU A CA 1
ATOM 648 C C . LEU A 1 83 ? -6.591 -5.624 -6.499 1.00 85.25 83 LEU A C 1
ATOM 650 O O . LEU A 1 83 ? -5.689 -6.431 -6.246 1.00 85.25 83 LEU A O 1
ATOM 654 N N . GLU A 1 84 ? -6.900 -5.238 -7.733 1.00 86.44 84 GLU A N 1
ATOM 655 C CA . GLU A 1 84 ? -6.182 -5.643 -8.941 1.00 86.44 84 GLU A CA 1
ATOM 656 C C . GLU A 1 84 ? -4.914 -4.805 -9.170 1.00 86.44 84 GLU A C 1
ATOM 658 O O . GLU A 1 84 ? -4.732 -3.738 -8.575 1.00 86.44 84 GLU A O 1
ATOM 663 N N . SER A 1 85 ? -4.028 -5.270 -10.058 1.00 85.56 85 SER A N 1
ATOM 664 C CA . SER A 1 85 ? -2.693 -4.689 -10.277 1.00 85.56 85 SER A CA 1
ATOM 665 C C . SER A 1 85 ? -2.668 -3.163 -10.492 1.00 85.56 85 SER A C 1
ATOM 667 O O . SER A 1 85 ? -1.850 -2.506 -9.840 1.00 85.56 85 SER A O 1
ATOM 669 N N . PRO A 1 86 ? -3.553 -2.544 -11.304 1.00 84.88 86 PRO A N 1
ATOM 670 C CA . PRO A 1 86 ? -3.545 -1.089 -11.489 1.00 84.88 86 PRO A CA 1
ATOM 671 C C . PRO A 1 86 ? -3.862 -0.320 -10.200 1.00 84.88 86 PRO A C 1
ATOM 673 O O . PRO A 1 86 ? -3.244 0.703 -9.902 1.00 84.88 86 PRO A O 1
ATOM 676 N N . LEU A 1 87 ? -4.806 -0.828 -9.403 1.00 87.25 87 LEU A N 1
ATOM 677 C CA . LEU A 1 87 ? -5.192 -0.210 -8.137 1.00 87.25 87 LEU A CA 1
ATOM 678 C C . LEU A 1 87 ? -4.153 -0.459 -7.044 1.00 87.25 87 LEU A C 1
ATOM 680 O O . LEU A 1 87 ? -3.913 0.432 -6.235 1.00 87.25 87 LEU A O 1
ATOM 684 N N . LEU A 1 88 ? -3.486 -1.617 -7.053 1.00 89.19 88 LEU A N 1
ATOM 685 C CA . LEU A 1 88 ? -2.355 -1.890 -6.166 1.00 89.19 88 LEU A CA 1
ATOM 686 C C . LEU A 1 88 ? -1.191 -0.932 -6.431 1.00 89.19 88 LEU A C 1
ATOM 688 O O . LEU A 1 88 ? -0.626 -0.393 -5.486 1.00 89.19 88 LEU A O 1
ATOM 692 N N . LEU A 1 89 ? -0.857 -0.664 -7.696 1.00 88.06 89 LEU A N 1
ATOM 693 C CA . LEU A 1 89 ? 0.163 0.331 -8.041 1.00 88.06 89 LEU A CA 1
ATOM 694 C C . LEU A 1 89 ? -0.228 1.734 -7.567 1.00 88.06 89 LEU A C 1
ATOM 696 O O . LEU A 1 89 ? 0.607 2.445 -7.009 1.00 88.06 89 LEU A O 1
ATOM 700 N N . LYS A 1 90 ? -1.502 2.111 -7.728 1.00 87.25 90 LYS A N 1
ATOM 701 C CA . LYS A 1 90 ? -2.022 3.385 -7.217 1.00 87.25 90 LYS A CA 1
ATOM 702 C C . LYS A 1 90 ? -1.943 3.463 -5.688 1.00 87.25 90 LYS A C 1
ATOM 704 O O . LYS A 1 90 ? -1.535 4.493 -5.162 1.00 87.25 90 LYS A O 1
ATOM 709 N N . ALA A 1 91 ? -2.286 2.385 -4.983 1.00 89.50 91 ALA A N 1
ATOM 710 C CA . ALA A 1 91 ? -2.180 2.296 -3.528 1.00 89.50 91 ALA A CA 1
ATOM 711 C C . ALA A 1 91 ? -0.724 2.419 -3.055 1.00 89.50 91 ALA A C 1
ATOM 713 O O . ALA A 1 91 ? -0.443 3.204 -2.155 1.00 89.50 91 ALA A O 1
ATOM 714 N N . ILE A 1 92 ? 0.211 1.715 -3.705 1.00 90.19 92 ILE A N 1
ATOM 715 C CA . ILE A 1 92 ? 1.651 1.819 -3.417 1.00 90.19 92 ILE A CA 1
ATOM 716 C C . ILE A 1 92 ? 2.118 3.263 -3.591 1.00 90.19 92 ILE A C 1
ATOM 718 O O . ILE A 1 92 ? 2.751 3.816 -2.697 1.00 90.19 92 ILE A O 1
ATOM 722 N N . TRP A 1 93 ? 1.765 3.895 -4.714 1.00 89.06 93 TRP A N 1
ATOM 723 C CA . TRP A 1 93 ? 2.117 5.290 -4.961 1.00 89.06 93 TRP A CA 1
ATOM 724 C C . TRP A 1 93 ? 1.551 6.221 -3.881 1.00 89.06 93 TRP A C 1
ATOM 726 O O . TRP A 1 93 ? 2.278 7.077 -3.381 1.00 89.06 93 TRP A O 1
ATOM 736 N N . LEU A 1 94 ? 0.288 6.038 -3.482 1.00 88.38 94 LEU A N 1
ATOM 737 C CA . LEU A 1 94 ? -0.358 6.846 -2.445 1.00 88.38 94 LEU A CA 1
ATOM 738 C C . LEU A 1 94 ? 0.374 6.719 -1.101 1.00 88.38 94 LEU A C 1
ATOM 740 O O . LEU A 1 94 ? 0.649 7.720 -0.444 1.00 88.38 94 LEU A O 1
ATOM 744 N N . VAL A 1 95 ? 0.721 5.493 -0.706 1.00 90.50 95 VAL A N 1
ATOM 745 C CA . VAL A 1 95 ? 1.456 5.228 0.537 1.00 90.50 95 VAL A CA 1
ATOM 746 C C . VAL A 1 95 ? 2.856 5.846 0.495 1.00 90.50 95 VAL A C 1
ATOM 748 O O . VAL A 1 95 ? 3.260 6.522 1.441 1.00 90.50 95 VAL A O 1
ATOM 751 N N . ASP A 1 96 ? 3.584 5.665 -0.607 1.00 88.69 96 ASP A N 1
ATOM 752 C CA . ASP A 1 96 ? 4.977 6.103 -0.720 1.00 88.69 96 ASP A CA 1
ATOM 753 C C . ASP A 1 96 ? 5.110 7.636 -0.788 1.00 88.69 96 ASP A C 1
ATOM 755 O O . ASP A 1 96 ? 5.997 8.210 -0.142 1.00 88.69 96 ASP A O 1
ATOM 759 N N . THR A 1 97 ? 4.236 8.298 -1.553 1.00 86.19 97 THR A N 1
ATOM 760 C CA . THR A 1 97 ? 4.383 9.722 -1.908 1.00 86.19 97 THR A CA 1
ATOM 761 C C . THR A 1 97 ? 3.681 10.692 -0.970 1.00 86.19 97 THR A C 1
ATOM 763 O O . THR A 1 97 ? 4.143 11.823 -0.825 1.00 86.19 97 THR A O 1
ATOM 766 N N . GLN A 1 98 ? 2.583 10.288 -0.333 1.00 86.69 98 GLN A N 1
ATOM 767 C CA . GLN A 1 98 ? 1.805 11.199 0.501 1.00 86.69 98 GLN A CA 1
ATOM 768 C C . GLN A 1 98 ? 2.366 11.300 1.923 1.00 86.69 98 GLN A C 1
ATOM 770 O O . GLN A 1 98 ? 3.079 10.420 2.417 1.00 86.69 98 GLN A O 1
ATOM 775 N N . GLN A 1 99 ? 2.028 12.402 2.593 1.00 87.81 99 GLN A N 1
ATOM 776 C CA . GLN A 1 99 ? 2.291 12.582 4.017 1.00 87.81 99 GLN A CA 1
ATOM 777 C C . GLN A 1 99 ? 1.107 12.050 4.823 1.00 87.81 99 GLN A C 1
ATOM 779 O O . GLN A 1 99 ? -0.007 12.552 4.713 1.00 87.81 99 GLN A O 1
ATOM 784 N N . TRP A 1 100 ? 1.358 11.036 5.648 1.00 90.31 100 TRP A N 1
ATOM 785 C CA . TRP A 1 100 ? 0.309 10.331 6.389 1.00 90.31 100 TRP A CA 1
ATOM 786 C C . TRP A 1 100 ? 0.207 10.724 7.863 1.00 90.31 100 TRP A C 1
ATOM 788 O O . TRP A 1 100 ? -0.721 10.292 8.537 1.00 90.31 100 TRP A O 1
ATOM 798 N N . THR A 1 101 ? 1.122 11.550 8.374 1.00 89.88 101 THR A N 1
ATOM 799 C CA . THR A 1 101 ? 1.223 11.884 9.803 1.00 89.88 101 THR A CA 1
ATOM 800 C C . THR A 1 101 ? -0.078 12.451 10.372 1.00 89.88 101 THR A C 1
ATOM 802 O O . THR A 1 101 ? -0.541 12.007 11.420 1.00 89.88 101 THR A O 1
ATOM 805 N N . GLU A 1 102 ? -0.698 13.401 9.669 1.00 91.19 102 GLU A N 1
ATOM 806 C CA . GLU A 1 102 ? -1.959 14.011 10.103 1.00 91.19 102 GLU A CA 1
ATOM 807 C C . GLU A 1 102 ? -3.106 12.993 10.106 1.00 91.19 102 GLU A C 1
ATOM 809 O O . GLU A 1 102 ? -3.828 12.873 11.095 1.00 91.19 102 GLU A O 1
ATOM 814 N N . VAL A 1 103 ? -3.218 12.199 9.037 1.00 89.56 103 VAL A N 1
ATOM 815 C CA . VAL A 1 103 ? -4.244 11.156 8.900 1.00 89.56 103 VAL A CA 1
ATOM 816 C C . VAL A 1 103 ? -4.103 10.113 10.006 1.00 89.56 103 VAL A C 1
ATOM 818 O O . VAL A 1 103 ? -5.085 9.765 10.653 1.00 89.56 103 VAL A O 1
ATOM 821 N N . VAL A 1 104 ? -2.882 9.651 10.276 1.00 92.06 104 VAL A N 1
ATOM 822 C CA . VAL A 1 104 ? -2.585 8.694 11.348 1.00 92.06 104 VAL A CA 1
ATOM 823 C C . VAL A 1 104 ? -3.002 9.237 12.710 1.00 92.06 104 VAL A C 1
ATOM 825 O O . VAL A 1 104 ? -3.652 8.528 13.477 1.00 92.06 104 VAL A O 1
ATOM 828 N N . ASN A 1 105 ? -2.656 10.488 13.011 1.00 92.81 105 ASN A N 1
ATOM 829 C CA . ASN A 1 105 ? -3.016 11.108 14.283 1.00 92.81 105 ASN A CA 1
ATOM 830 C C . ASN A 1 105 ? -4.535 11.231 14.431 1.00 92.81 105 ASN A C 1
ATOM 832 O O . ASN A 1 105 ? -5.077 10.892 15.482 1.00 92.81 105 ASN A O 1
ATOM 836 N N . ALA A 1 106 ? -5.225 11.649 13.368 1.00 93.12 106 ALA A N 1
ATOM 837 C CA . ALA A 1 106 ? -6.679 11.743 13.351 1.00 93.12 106 ALA A CA 1
ATOM 838 C C . ALA A 1 106 ? -7.350 10.373 13.544 1.00 93.12 106 ALA A C 1
ATOM 840 O O . ALA A 1 106 ? -8.291 10.260 14.326 1.00 93.12 106 ALA A O 1
ATOM 841 N N . LEU A 1 107 ? -6.851 9.324 12.883 1.00 92.75 107 LEU A N 1
ATOM 842 C CA . LEU A 1 107 ? -7.387 7.966 12.999 1.00 92.75 107 LEU A CA 1
ATOM 843 C C . LEU A 1 107 ? -7.176 7.372 14.397 1.00 92.75 107 LEU A C 1
ATOM 845 O O . LEU A 1 107 ? -8.111 6.817 14.968 1.00 92.75 107 LEU A O 1
ATOM 849 N N . LYS A 1 108 ? -5.988 7.543 14.987 1.00 93.12 108 LYS A N 1
ATOM 850 C CA . LYS A 1 108 ? -5.720 7.123 16.374 1.00 93.12 108 LYS A CA 1
ATOM 851 C C . LYS A 1 108 ? -6.619 7.855 17.369 1.00 93.12 108 LYS A C 1
ATOM 853 O O . LYS A 1 108 ? -7.142 7.249 18.297 1.00 93.12 108 LYS A O 1
ATOM 858 N N . LEU A 1 109 ? -6.828 9.154 17.167 1.00 94.44 109 LEU A N 1
ATOM 859 C CA . LEU A 1 109 ? -7.722 9.937 18.013 1.00 94.44 109 LEU A CA 1
ATOM 860 C C . LEU A 1 109 ? -9.174 9.456 17.880 1.00 94.44 109 LEU A C 1
ATOM 862 O O . LEU A 1 109 ? -9.866 9.271 18.877 1.00 94.44 109 LEU A O 1
ATOM 866 N N . ALA A 1 110 ? -9.635 9.211 16.653 1.00 93.00 110 ALA A N 1
ATOM 867 C CA . ALA A 1 110 ? -10.974 8.698 16.394 1.00 93.00 110 ALA A CA 1
ATOM 868 C C . ALA A 1 110 ? -11.203 7.319 17.037 1.00 93.00 110 ALA A C 1
ATOM 870 O O . ALA A 1 110 ? -12.278 7.089 17.594 1.00 93.00 110 ALA A O 1
ATOM 871 N N . GLU A 1 111 ? -10.202 6.436 17.027 1.00 94.06 111 GLU A N 1
ATOM 872 C CA . GLU A 1 111 ? -10.245 5.152 17.735 1.00 94.06 111 GLU A CA 1
ATOM 873 C C . GLU A 1 111 ? -10.398 5.346 19.251 1.00 94.06 111 GLU A C 1
ATOM 875 O O . GLU A 1 111 ? -11.282 4.742 19.855 1.00 94.06 111 GLU A O 1
ATOM 880 N N . GLN A 1 112 ? -9.613 6.240 19.863 1.00 93.69 112 GLN A N 1
ATOM 881 C CA . GLN A 1 112 ? -9.702 6.535 21.302 1.00 93.69 112 GLN A CA 1
ATOM 882 C C . GLN A 1 112 ? -11.088 7.043 21.720 1.00 93.69 112 GLN A C 1
ATOM 884 O O . GLN A 1 112 ? -11.551 6.763 22.824 1.00 93.69 112 GLN A O 1
ATOM 889 N N . PHE A 1 113 ? -11.775 7.759 20.829 1.00 93.94 113 PHE A N 1
ATOM 890 C CA . PHE A 1 113 ? -13.150 8.214 21.037 1.00 93.94 113 PHE A CA 1
ATOM 891 C C . PHE A 1 113 ? -14.218 7.190 20.614 1.00 93.94 113 PHE A C 1
ATOM 893 O O . PHE A 1 113 ? -15.405 7.525 20.594 1.00 93.94 113 PHE A O 1
ATOM 900 N N . GLY A 1 114 ? -13.827 5.968 20.239 1.00 91.25 114 GLY A N 1
ATOM 901 C CA . GLY A 1 114 ? -14.737 4.910 19.794 1.00 91.25 114 GLY A CA 1
ATOM 902 C C . GLY A 1 114 ? -15.466 5.226 18.484 1.00 91.25 114 GLY A C 1
ATOM 903 O O . GLY A 1 114 ? -16.538 4.685 18.227 1.00 91.25 114 GLY A O 1
ATOM 904 N N . ARG A 1 115 ? -14.929 6.138 17.662 1.00 91.00 115 ARG A N 1
ATOM 905 C CA . ARG A 1 115 ? -15.523 6.558 16.379 1.00 91.00 115 ARG A CA 1
ATOM 906 C C . ARG A 1 115 ? -15.105 5.676 15.208 1.00 91.00 115 ARG A C 1
ATOM 908 O O . ARG A 1 115 ? -15.776 5.696 14.180 1.00 91.00 115 ARG A O 1
ATOM 915 N N . CYS A 1 116 ? -14.019 4.922 15.347 1.00 91.62 116 CYS A N 1
ATOM 916 C CA . CYS A 1 116 ? -13.589 3.931 14.368 1.00 91.62 116 CYS A CA 1
ATOM 917 C C . CYS A 1 116 ? -12.841 2.772 15.031 1.00 91.62 116 CYS A C 1
ATOM 919 O O . CYS A 1 116 ? -12.416 2.867 16.180 1.00 91.62 116 CYS A O 1
ATOM 921 N N . THR A 1 117 ? -12.646 1.698 14.271 1.00 92.12 117 THR A N 1
ATOM 922 C CA . THR A 1 117 ? -11.800 0.559 14.639 1.00 92.12 117 THR A CA 1
ATOM 923 C C . THR A 1 117 ? -10.632 0.492 13.667 1.00 92.12 117 THR A C 1
ATOM 925 O O . THR A 1 117 ? -10.831 0.627 12.458 1.00 92.12 117 THR A O 1
ATOM 928 N N . LEU A 1 118 ? -9.422 0.305 14.191 1.00 92.25 118 LEU A N 1
ATOM 929 C CA . LEU A 1 118 ? -8.222 0.120 13.383 1.00 92.25 118 LEU A CA 1
ATOM 930 C C . LEU A 1 118 ? -7.948 -1.379 13.145 1.00 92.25 118 LEU A C 1
ATOM 932 O O . LEU A 1 118 ? -8.241 -2.192 14.025 1.00 92.25 118 LEU A O 1
ATOM 936 N N . PRO A 1 119 ? -7.387 -1.763 11.981 1.00 92.44 119 PRO A N 1
ATOM 937 C CA . PRO A 1 119 ? -7.065 -0.912 10.833 1.00 92.44 119 PRO A CA 1
ATOM 938 C C . PRO A 1 119 ? -8.300 -0.492 10.021 1.00 92.44 119 PRO A C 1
ATOM 940 O O . PRO A 1 119 ? -9.211 -1.286 9.780 1.00 92.44 119 PRO A O 1
ATOM 943 N N . VAL A 1 120 ? -8.286 0.737 9.497 1.00 90.38 120 VAL A N 1
ATOM 944 C CA . VAL A 1 120 ? -9.272 1.181 8.504 1.00 90.38 120 VAL A CA 1
ATOM 945 C C . VAL A 1 120 ? -8.951 0.531 7.164 1.00 90.38 120 VAL A C 1
ATOM 947 O O . VAL A 1 120 ? -7.858 0.708 6.625 1.00 90.38 120 VAL A O 1
ATOM 950 N N . THR A 1 121 ? -9.907 -0.215 6.613 1.00 91.50 121 THR A N 1
ATOM 951 C CA . THR A 1 121 ? -9.744 -0.870 5.310 1.00 91.50 121 THR A CA 1
ATOM 952 C C . THR A 1 121 ? -10.166 0.072 4.186 1.00 91.50 121 THR A C 1
ATOM 954 O O . THR A 1 121 ? -11.327 0.461 4.113 1.00 91.50 121 THR A O 1
ATOM 957 N N . MET A 1 122 ? -9.234 0.419 3.298 1.00 88.31 122 MET A N 1
ATOM 958 C CA . MET A 1 122 ? -9.509 1.150 2.063 1.00 88.31 122 MET A CA 1
ATOM 959 C C . MET A 1 122 ? -9.992 0.194 0.975 1.00 88.31 122 MET A C 1
ATOM 961 O O . MET A 1 122 ? -9.259 -0.701 0.537 1.00 88.31 122 MET A O 1
ATOM 965 N N . SER A 1 123 ? -11.225 0.412 0.528 1.00 88.06 123 SER A N 1
ATOM 966 C CA . SER A 1 123 ? -11.854 -0.349 -0.546 1.00 88.06 123 SER A CA 1
ATOM 967 C C . SER A 1 123 ? -11.492 0.197 -1.931 1.00 88.06 123 SER A C 1
ATOM 969 O O . SER A 1 123 ? -10.970 1.306 -2.088 1.00 88.06 123 SER A O 1
ATOM 971 N N . VAL A 1 124 ? -11.842 -0.566 -2.971 1.00 86.38 124 VAL A N 1
ATOM 972 C CA . VAL A 1 124 ? -11.781 -0.111 -4.372 1.00 86.38 124 VAL A CA 1
ATOM 973 C C . VAL A 1 124 ? -12.496 1.231 -4.550 1.00 86.38 124 VAL A C 1
ATOM 975 O O . VAL A 1 124 ? -11.974 2.122 -5.224 1.00 86.38 124 VAL A O 1
ATOM 978 N N . GLN A 1 125 ? -13.665 1.391 -3.920 1.00 84.88 125 GLN A N 1
ATOM 979 C CA . GLN A 1 125 ? -14.468 2.604 -4.042 1.00 84.88 125 GLN A CA 1
ATOM 980 C C . GLN A 1 125 ? -13.730 3.809 -3.465 1.00 84.88 125 GLN A C 1
ATOM 982 O O . GLN A 1 125 ? -13.699 4.851 -4.109 1.00 84.88 125 GLN A O 1
ATOM 987 N N . ASP A 1 126 ? -13.068 3.661 -2.318 1.00 83.81 126 ASP A N 1
ATOM 988 C CA . ASP A 1 126 ? -12.341 4.755 -1.661 1.00 83.81 126 ASP A CA 1
ATOM 989 C C . ASP A 1 126 ? -11.162 5.244 -2.512 1.00 83.81 126 ASP A C 1
ATOM 991 O O . ASP A 1 126 ? -10.966 6.446 -2.700 1.00 83.81 126 ASP A O 1
ATOM 995 N N . ILE A 1 127 ? -10.424 4.311 -3.122 1.00 81.38 127 ILE A N 1
ATOM 996 C CA . ILE A 1 127 ? -9.290 4.617 -4.009 1.00 81.38 127 ILE A CA 1
ATOM 997 C C . ILE A 1 127 ? -9.757 5.280 -5.316 1.00 81.38 127 ILE A C 1
ATOM 999 O O . ILE A 1 127 ? -9.030 6.082 -5.923 1.00 81.38 127 ILE A O 1
ATOM 1003 N N . GLN A 1 128 ? -10.959 4.943 -5.784 1.00 80.75 128 GLN A N 1
ATOM 1004 C CA . GLN A 1 128 ? -11.535 5.484 -7.015 1.00 80.75 128 GLN A CA 1
ATOM 1005 C C . GLN A 1 128 ? -12.302 6.793 -6.801 1.00 80.75 128 GLN A C 1
ATOM 1007 O O . GLN A 1 128 ? -12.379 7.592 -7.730 1.00 80.75 128 GLN A O 1
ATOM 1012 N N . ARG A 1 129 ? -12.802 7.068 -5.590 1.00 73.62 129 ARG A N 1
ATOM 1013 C CA . ARG A 1 129 ? -13.657 8.228 -5.278 1.00 73.62 129 ARG A CA 1
ATOM 1014 C C . ARG A 1 129 ? -13.003 9.583 -5.557 1.00 73.62 129 ARG A C 1
ATOM 1016 O O . ARG A 1 129 ? -13.701 10.580 -5.723 1.00 73.62 129 ARG A O 1
ATOM 1023 N N . HIS A 1 130 ? -11.674 9.625 -5.629 1.00 58.84 130 HIS A N 1
ATOM 1024 C CA . HIS A 1 130 ? -10.894 10.845 -5.841 1.00 58.84 130 HIS A CA 1
ATOM 1025 C C . HIS A 1 130 ? -10.145 10.882 -7.182 1.00 58.84 130 HIS A C 1
ATOM 1027 O O . HIS A 1 130 ? -9.090 11.500 -7.281 1.00 58.84 130 HIS A O 1
ATOM 1033 N N . THR A 1 131 ? -10.667 10.253 -8.239 1.00 55.72 131 THR A N 1
ATOM 1034 C CA . THR A 1 131 ? -10.115 10.381 -9.608 1.00 55.72 131 THR A CA 1
ATOM 1035 C C . THR A 1 131 ? -10.167 11.801 -10.180 1.00 55.72 131 THR A C 1
ATOM 1037 O O . THR A 1 131 ? -9.480 12.076 -11.158 1.00 55.72 131 THR A O 1
ATOM 1040 N N . THR A 1 132 ? -10.936 12.712 -9.579 1.00 52.06 132 THR A N 1
ATOM 1041 C CA . THR A 1 132 ? -11.130 14.091 -10.058 1.00 52.06 132 THR A CA 1
ATOM 1042 C C . THR A 1 132 ? -10.212 15.131 -9.418 1.00 52.06 132 THR A C 1
ATOM 1044 O O . THR A 1 132 ? -10.192 16.269 -9.878 1.00 52.06 132 THR A O 1
ATOM 1047 N N . LYS A 1 133 ? -9.423 14.779 -8.393 1.00 47.72 133 LYS A N 1
ATOM 1048 C CA . LYS A 1 133 ? -8.373 15.672 -7.884 1.00 47.72 133 LYS A CA 1
ATOM 1049 C C . LYS A 1 133 ? -7.105 15.455 -8.706 1.00 47.72 133 LYS A C 1
ATOM 1051 O O . LYS A 1 133 ? -6.238 14.672 -8.329 1.00 47.72 133 LYS A O 1
ATOM 1056 N N . GLN A 1 134 ? -7.046 16.100 -9.867 1.00 43.19 134 GLN A N 1
ATOM 1057 C CA . GLN A 1 134 ? -5.772 16.331 -10.542 1.00 43.19 134 GLN A CA 1
ATOM 1058 C C . GLN A 1 134 ? -4.953 17.307 -9.687 1.00 43.19 134 GLN A C 1
ATOM 1060 O O . GLN A 1 134 ? -5.515 18.254 -9.134 1.00 43.19 134 GLN A O 1
ATOM 1065 N N . VAL A 1 135 ? -3.670 16.986 -9.513 1.00 43.69 135 VAL A N 1
ATOM 1066 C CA . VAL A 1 135 ? -2.668 17.834 -8.847 1.00 43.69 135 VAL A CA 1
ATOM 1067 C C . VAL A 1 135 ? -2.414 19.074 -9.690 1.00 43.69 135 VAL A C 1
ATOM 1069 O O . VAL A 1 135 ? -2.320 18.903 -10.927 1.00 43.69 135 VAL A O 1
#

Foldseek 3Di:
DDDDDDDDPDPDDDQDDDPPDRPCPCPPPVVVVCPPVVNVVVVVVVVVVVVVDPDPPVNLVVLLVVLCVVLVVVFQEAEDPPDDSVLSVLSSCCSNPDDCVVVSVVSVVCVVVVNDGTRDYDYPCNSVVPPPPDD

Radius of gyration: 26.82 Å; chains: 1; bounding box: 75×49×70 Å

Secondary structure (DSSP, 8-state):
-----------PPPP-BSSSSB--TTTTTSTTGGG-HHHHHHHHHHHHHHHH----HHHHHHHHHHHHHHTT-TTTEEE-TT--HHHHHHHHHHHHHS--HHHHHHHHHHHHTTS--SSEEEPHHHHHTTTT---

Sequence (135 aa):
MGNDVTVPSSRQPIPPARGNESIDFIHREERDAINEHREVGILRCTATFLRQIDFSTAVLRTRLGRSLAAKQLDGIIAFDTQLESPLLLKAIWLVDTQQWTEVVNALKLAEQFGRCTLPVTMSVQDIQRHTTKQV

pLDDT: mean 74.59, std 17.99, range [38.5, 94.44]